Protein AF-A0AA37GSZ5-F1 (afdb_monomer_lite)

InterPro domains:
  IPR002293 Amino acid/polyamine transporter I [PF13520] (7-93)

Radius of gyration: 24.69 Å; chains: 1; bounding box: 62×42×81 Å

Foldseek 3Di:
DPDDPPFDVVLLVVLLVVQLVLVVLLVVLVVLLVCVVCCVVVVDDDPDDDDNVVSVVSNVVSVCSNCVLVDDDDPPPASGPPDDSCPSNVVSVVVVVVVVVVCCCPQPVVCVVVQWHFDFDFDQDPVPRDTDTDTDTHHPPPDPVVVVVVPDDDPDD

Structure (mmCIF, N/CA/C/O backbone):
data_AF-A0AA37GSZ5-F1
#
_entry.id   AF-A0AA37GSZ5-F1
#
loop_
_atom_site.group_PDB
_atom_site.id
_atom_site.type_symbol
_atom_site.label_atom_id
_atom_site.label_alt_id
_atom_site.label_comp_id
_atom_site.label_asym_id
_atom_site.label_entity_id
_atom_site.label_seq_id
_atom_site.pdbx_PDB_ins_code
_atom_site.Cartn_x
_atom_site.Cartn_y
_atom_site.Cartn_z
_atom_site.occupancy
_atom_site.B_iso_or_equiv
_atom_site.auth_seq_id
_atom_site.auth_comp_id
_atom_site.auth_asym_id
_atom_site.auth_atom_id
_atom_site.pdbx_PDB_model_num
ATOM 1 N N . MET A 1 1 ? 30.024 -18.438 -6.686 1.00 42.78 1 MET A N 1
ATOM 2 C CA . MET A 1 1 ? 29.175 -17.339 -7.191 1.00 42.78 1 MET A CA 1
ATOM 3 C C . MET A 1 1 ? 27.952 -17.264 -6.285 1.00 42.78 1 MET A C 1
ATOM 5 O O . MET A 1 1 ? 27.072 -18.095 -6.430 1.00 42.78 1 MET A O 1
ATOM 9 N N . LEU A 1 2 ? 27.969 -16.396 -5.266 1.00 52.56 2 LEU A N 1
ATOM 10 C CA . LEU A 1 2 ? 26.924 -16.316 -4.221 1.00 52.56 2 LEU A CA 1
ATOM 11 C C . LEU A 1 2 ? 26.205 -14.951 -4.197 1.00 52.56 2 LEU A C 1
ATOM 13 O O . LEU A 1 2 ? 25.440 -14.666 -3.286 1.00 52.56 2 LEU A O 1
ATOM 17 N N . ALA A 1 3 ? 26.472 -14.104 -5.190 1.00 54.88 3 ALA A N 1
ATOM 18 C CA . ALA A 1 3 ? 25.739 -12.877 -5.456 1.00 54.88 3 ALA A CA 1
ATOM 19 C C . ALA A 1 3 ? 25.104 -13.038 -6.846 1.00 54.88 3 ALA A C 1
ATOM 21 O O . ALA A 1 3 ? 25.826 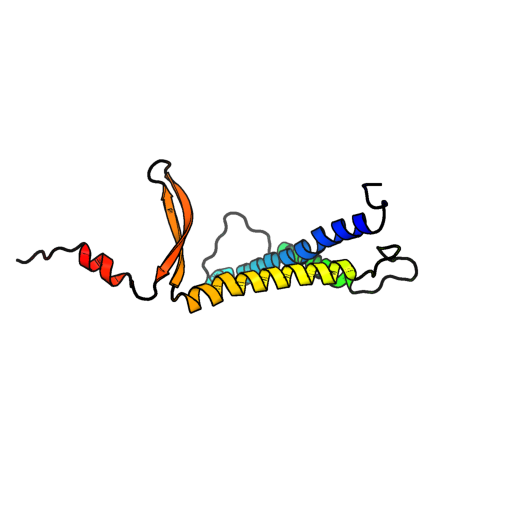-13.433 -7.770 1.00 54.88 3 ALA A O 1
ATOM 22 N N . PRO A 1 4 ? 23.792 -12.797 -7.017 1.00 53.50 4 PRO A N 1
ATOM 23 C CA . PRO A 1 4 ? 23.214 -12.664 -8.347 1.00 53.50 4 PRO A CA 1
ATOM 24 C C . PRO A 1 4 ? 23.988 -11.586 -9.120 1.00 53.50 4 PRO A C 1
ATOM 26 O O . PRO A 1 4 ? 24.436 -10.620 -8.491 1.00 53.50 4 PRO A O 1
ATOM 29 N N . PRO A 1 5 ? 24.164 -11.722 -10.445 1.00 54.88 5 PRO A N 1
ATOM 30 C CA . PRO A 1 5 ? 24.779 -10.679 -11.254 1.00 54.88 5 PRO A CA 1
ATOM 31 C C . PRO A 1 5 ? 24.118 -9.319 -10.962 1.00 54.88 5 PRO A C 1
ATOM 33 O O . PRO A 1 5 ? 22.895 -9.273 -10.785 1.00 54.88 5 PRO A O 1
ATOM 36 N N . PRO A 1 6 ? 24.890 -8.222 -10.874 1.00 61.00 6 PRO A N 1
ATOM 37 C CA . PRO A 1 6 ? 24.324 -6.883 -10.788 1.00 61.00 6 PRO A CA 1
ATOM 38 C C . PRO A 1 6 ? 23.510 -6.652 -12.065 1.00 61.00 6 PRO A C 1
ATOM 40 O O . PRO A 1 6 ? 24.066 -6.624 -13.154 1.00 61.00 6 PRO A O 1
ATOM 43 N N . GLY A 1 7 ? 22.191 -6.595 -11.927 1.00 75.25 7 GLY A N 1
ATOM 44 C CA . GLY A 1 7 ? 21.254 -6.590 -13.044 1.00 75.25 7 GLY A CA 1
ATOM 45 C C . GLY A 1 7 ? 19.863 -6.947 -12.534 1.00 75.25 7 GLY A C 1
ATOM 46 O O . GLY A 1 7 ? 19.314 -6.260 -11.670 1.00 75.25 7 GLY A O 1
ATOM 47 N N . ASP A 1 8 ? 19.323 -8.075 -12.989 1.00 85.31 8 ASP A N 1
ATOM 48 C CA . ASP A 1 8 ? 17.907 -8.410 -12.809 1.00 85.31 8 ASP A CA 1
ATOM 49 C C . ASP A 1 8 ? 17.461 -8.634 -11.367 1.00 85.31 8 ASP A C 1
ATOM 51 O O . ASP A 1 8 ? 16.462 -8.062 -10.939 1.00 85.31 8 ASP A O 1
ATOM 55 N N . ALA A 1 9 ? 18.184 -9.441 -10.587 1.00 87.81 9 ALA A N 1
ATOM 56 C CA . ALA A 1 9 ? 17.748 -9.778 -9.230 1.00 87.81 9 ALA A CA 1
ATOM 57 C C . ALA A 1 9 ? 17.792 -8.565 -8.286 1.00 87.81 9 ALA A C 1
ATOM 59 O O . ALA A 1 9 ? 16.913 -8.407 -7.439 1.00 87.81 9 ALA A O 1
ATOM 60 N N . TYR A 1 10 ? 18.793 -7.694 -8.449 1.00 87.81 10 TYR A N 1
ATOM 61 C CA . TYR A 1 10 ? 18.903 -6.461 -7.673 1.00 87.81 10 TYR A CA 1
ATOM 62 C C . TYR A 1 10 ? 17.750 -5.504 -7.996 1.00 87.81 10 TYR A C 1
ATOM 64 O O . TYR A 1 10 ? 17.014 -5.111 -7.088 1.00 87.81 10 TYR A O 1
ATOM 72 N N . ASN A 1 11 ? 17.533 -5.210 -9.285 1.00 88.69 11 ASN A N 1
ATOM 73 C CA . ASN A 1 11 ? 16.412 -4.379 -9.733 1.00 88.69 11 ASN A CA 1
ATOM 74 C C . ASN A 1 11 ? 15.070 -4.989 -9.315 1.00 88.69 11 ASN A C 1
ATOM 76 O O . ASN A 1 11 ? 14.135 -4.276 -8.952 1.00 88.69 11 ASN A O 1
ATOM 80 N N . PHE A 1 12 ? 14.964 -6.319 -9.322 1.00 91.19 12 PHE A N 1
ATOM 81 C CA . PHE A 1 12 ? 13.747 -7.017 -8.936 1.00 91.19 12 PHE A CA 1
ATOM 82 C C . PHE A 1 12 ? 13.438 -6.813 -7.459 1.00 91.19 12 PHE A C 1
ATOM 84 O O . PHE A 1 12 ? 12.332 -6.389 -7.141 1.00 91.19 12 PHE A O 1
ATOM 91 N N . ILE A 1 13 ? 14.407 -7.041 -6.570 1.00 91.31 13 ILE A N 1
ATOM 92 C CA . ILE A 1 13 ? 14.228 -6.839 -5.127 1.00 91.31 13 ILE A CA 1
ATOM 93 C C . ILE A 1 13 ? 13.922 -5.369 -4.818 1.00 91.31 13 ILE A C 1
ATOM 95 O O . ILE A 1 13 ? 13.013 -5.087 -4.038 1.00 91.31 13 ILE A O 1
ATOM 99 N N . LEU A 1 14 ? 14.631 -4.432 -5.453 1.00 91.38 14 LEU A N 1
ATOM 100 C CA . LEU A 1 14 ? 14.424 -2.996 -5.250 1.00 91.38 14 LEU A CA 1
ATOM 101 C C . LEU A 1 14 ? 12.993 -2.579 -5.625 1.00 91.38 14 LEU A C 1
ATOM 103 O O . LEU A 1 14 ? 12.294 -1.948 -4.822 1.00 91.38 14 LEU A O 1
ATOM 107 N N . ASN A 1 15 ? 12.528 -2.991 -6.807 1.00 92.50 15 ASN A N 1
ATOM 108 C CA . ASN A 1 15 ? 11.160 -2.726 -7.252 1.00 92.50 15 ASN A CA 1
ATOM 109 C C . ASN A 1 15 ? 10.126 -3.465 -6.394 1.00 92.50 15 ASN A C 1
ATOM 111 O O . ASN A 1 15 ? 9.077 -2.906 -6.081 1.00 92.50 15 ASN A O 1
ATOM 115 N N . LEU A 1 16 ? 10.425 -4.689 -5.953 1.00 93.56 16 LEU A N 1
ATOM 116 C CA . LEU A 1 16 ? 9.525 -5.498 -5.133 1.00 93.56 16 LEU A CA 1
ATOM 117 C C . LEU A 1 16 ? 9.350 -4.954 -3.710 1.00 93.56 16 LEU A C 1
ATOM 119 O O . LEU A 1 16 ? 8.286 -5.138 -3.131 1.00 93.56 16 LEU A O 1
ATOM 123 N N . ILE A 1 17 ? 10.349 -4.286 -3.136 1.00 92.06 17 ILE A N 1
ATOM 124 C CA . ILE A 1 17 ? 10.204 -3.609 -1.837 1.00 92.06 17 ILE A CA 1
ATOM 125 C C . ILE A 1 17 ? 9.370 -2.333 -1.999 1.00 92.06 17 ILE A C 1
ATOM 127 O O . ILE A 1 17 ? 8.486 -2.043 -1.192 1.00 92.06 17 ILE A O 1
ATOM 131 N N . SER A 1 18 ? 9.639 -1.577 -3.062 1.00 92.38 18 SER A N 1
ATOM 132 C CA . SER A 1 18 ? 9.054 -0.250 -3.269 1.00 92.38 18 SER A CA 1
ATOM 133 C C . SER A 1 18 ? 7.591 -0.312 -3.720 1.00 92.38 18 SER A C 1
ATOM 135 O O . SER A 1 18 ? 6.778 0.518 -3.314 1.00 92.38 18 SER A O 1
ATOM 137 N N . TYR A 1 19 ? 7.230 -1.307 -4.531 1.00 94.31 19 TYR A N 1
ATOM 138 C CA . TYR A 1 19 ? 5.907 -1.395 -5.149 1.00 94.31 19 TYR A CA 1
ATOM 139 C C . TYR A 1 19 ? 4.764 -1.663 -4.143 1.00 94.31 19 TYR A C 1
ATOM 141 O O . TYR A 1 19 ? 3.799 -0.895 -4.127 1.00 94.31 19 TYR A O 1
ATOM 149 N N . PRO A 1 20 ? 4.845 -2.652 -3.227 1.00 94.88 20 PRO A N 1
ATOM 150 C CA . PRO A 1 20 ? 3.845 -2.824 -2.174 1.00 94.88 20 PRO A CA 1
ATOM 151 C C . PRO A 1 20 ? 3.746 -1.611 -1.246 1.00 94.88 20 PRO A C 1
ATOM 153 O O . PRO A 1 20 ? 2.649 -1.268 -0.809 1.00 94.88 20 PRO A O 1
ATOM 156 N N . LEU A 1 21 ? 4.868 -0.933 -0.973 1.00 95.06 21 LEU A N 1
ATOM 157 C CA . LEU A 1 21 ? 4.875 0.283 -0.160 1.00 95.06 21 LEU A CA 1
ATOM 158 C C . LEU A 1 21 ? 4.077 1.409 -0.829 1.00 95.06 21 LEU A C 1
ATOM 160 O O . LEU A 1 21 ? 3.295 2.077 -0.154 1.00 95.06 21 LEU A O 1
ATOM 164 N N . ALA A 1 22 ? 4.210 1.580 -2.149 1.00 96.50 22 ALA A N 1
ATOM 165 C CA . ALA A 1 22 ? 3.396 2.531 -2.903 1.00 96.50 22 ALA A CA 1
ATOM 166 C C . ALA A 1 22 ? 1.898 2.211 -2.773 1.00 96.50 22 ALA A C 1
ATOM 168 O O . ALA A 1 22 ? 1.107 3.102 -2.466 1.00 96.50 22 ALA A O 1
ATOM 169 N N . ILE A 1 23 ? 1.508 0.936 -2.901 1.00 96.25 23 ILE A N 1
ATOM 170 C CA . ILE A 1 23 ? 0.112 0.503 -2.713 1.00 96.25 23 ILE A CA 1
ATOM 171 C C . ILE A 1 23 ? -0.384 0.842 -1.299 1.00 96.25 23 ILE A C 1
ATOM 173 O O . ILE A 1 23 ? -1.452 1.436 -1.143 1.00 96.25 23 ILE A O 1
ATOM 177 N N . ILE A 1 24 ? 0.395 0.515 -0.264 1.00 96.44 24 ILE A N 1
ATOM 178 C CA . ILE A 1 24 ? 0.052 0.833 1.130 1.00 96.44 24 ILE A CA 1
ATOM 179 C C . ILE A 1 24 ? -0.117 2.345 1.310 1.00 96.44 24 ILE A C 1
ATOM 181 O O . ILE A 1 24 ? -1.098 2.785 1.907 1.00 96.44 24 ILE A O 1
ATOM 185 N N . ASN A 1 25 ? 0.785 3.152 0.754 1.00 97.38 25 ASN A N 1
ATOM 186 C CA . ASN A 1 25 ? 0.709 4.607 0.841 1.00 97.38 25 ASN A CA 1
ATOM 187 C C . ASN A 1 25 ? -0.534 5.179 0.151 1.00 97.38 25 ASN A C 1
ATOM 189 O O . ASN A 1 25 ? -1.093 6.155 0.657 1.00 97.38 25 ASN A O 1
ATOM 193 N N . VAL A 1 26 ? -1.010 4.581 -0.949 1.00 97.69 26 VAL A N 1
ATOM 194 C CA . VAL A 1 26 ? -2.307 4.949 -1.549 1.00 97.69 26 VAL A CA 1
ATOM 195 C C . VAL A 1 26 ? -3.434 4.738 -0.539 1.00 97.69 26 VAL A C 1
ATOM 197 O O . VAL A 1 26 ? -4.221 5.654 -0.311 1.00 97.69 26 VAL A O 1
ATOM 200 N N . PHE A 1 27 ? -3.489 3.581 0.125 1.00 97.19 27 PHE A N 1
ATOM 201 C CA . PHE A 1 27 ? -4.525 3.312 1.129 1.00 97.19 27 PHE A CA 1
ATOM 202 C C . PHE A 1 27 ? -4.411 4.214 2.362 1.00 97.19 27 PHE A C 1
ATOM 204 O O . PHE A 1 27 ? -5.424 4.718 2.842 1.00 97.19 27 PHE A O 1
ATOM 211 N N . VAL A 1 28 ? -3.197 4.462 2.859 1.00 96.56 28 VAL A N 1
ATOM 212 C CA . VAL A 1 28 ? -2.954 5.336 4.019 1.00 96.56 28 VAL A CA 1
ATOM 213 C C . VAL A 1 28 ? -3.370 6.773 3.713 1.00 96.56 28 VAL A C 1
ATOM 215 O O . VAL A 1 28 ? -4.113 7.386 4.479 1.00 96.56 28 VAL A O 1
ATOM 218 N N . SER A 1 29 ? -2.924 7.314 2.581 1.00 96.69 29 SER A N 1
ATOM 219 C CA . SER A 1 29 ? -3.250 8.684 2.177 1.00 96.69 29 SER A CA 1
ATOM 220 C C . SER A 1 29 ? -4.717 8.849 1.786 1.00 96.69 29 SER A C 1
ATOM 222 O O . SER A 1 29 ? -5.322 9.857 2.144 1.00 96.69 29 SER A O 1
ATOM 224 N N . GLY A 1 30 ? -5.322 7.842 1.152 1.00 96.75 30 GLY A N 1
ATOM 225 C CA . GLY A 1 30 ? -6.756 7.795 0.877 1.00 96.75 30 GLY A CA 1
ATOM 226 C C . GLY A 1 30 ? -7.594 7.735 2.156 1.00 96.75 30 GLY A C 1
ATOM 227 O O . GLY A 1 30 ? -8.553 8.491 2.295 1.00 96.75 30 GLY A O 1
ATOM 228 N N . GLY A 1 31 ? -7.197 6.912 3.130 1.00 94.38 31 GLY A N 1
ATOM 229 C CA . GLY A 1 31 ? -7.829 6.856 4.450 1.00 94.38 31 GLY A CA 1
ATOM 230 C C . GLY A 1 31 ? -7.729 8.187 5.197 1.00 94.38 31 GLY A C 1
ATOM 231 O O . GLY A 1 31 ? -8.717 8.653 5.763 1.00 94.38 31 GLY A O 1
ATOM 232 N N . LEU A 1 32 ? -6.571 8.849 5.130 1.00 93.56 32 LEU A N 1
ATOM 233 C CA . LEU A 1 32 ? -6.376 10.176 5.713 1.00 93.56 32 LEU A CA 1
ATOM 234 C C . LEU A 1 32 ? -7.209 11.254 5.001 1.00 93.56 32 LEU A C 1
ATOM 236 O O . LEU A 1 32 ? -7.815 12.096 5.661 1.00 93.56 32 LEU A O 1
ATOM 240 N N . ALA A 1 33 ? -7.280 11.222 3.669 1.00 93.81 33 ALA A N 1
ATOM 241 C CA . ALA A 1 33 ? -8.124 12.128 2.896 1.00 93.81 33 ALA A CA 1
ATOM 242 C C . ALA A 1 33 ? -9.608 11.933 3.241 1.00 93.81 33 ALA A C 1
ATOM 244 O O . ALA A 1 33 ? -10.307 12.910 3.506 1.00 93.81 33 ALA A O 1
ATOM 245 N N . TYR A 1 34 ? -10.072 10.683 3.321 1.00 93.25 34 TYR A N 1
ATOM 246 C CA . TYR A 1 34 ? -11.433 10.347 3.740 1.00 93.25 34 TYR A CA 1
ATOM 247 C C . TYR A 1 34 ? -11.734 10.860 5.154 1.00 93.25 34 TYR A C 1
ATOM 249 O O . TYR A 1 34 ? -12.768 11.484 5.391 1.00 93.25 34 TYR A O 1
ATOM 257 N N . LEU A 1 35 ? -10.796 10.685 6.079 1.00 91.75 35 LEU A N 1
ATOM 258 C CA . LEU A 1 35 ? -10.894 11.187 7.444 1.00 91.75 35 LEU A CA 1
ATOM 259 C C . LEU A 1 35 ? -10.944 12.726 7.508 1.00 91.75 35 LEU A C 1
ATOM 261 O O . LEU A 1 35 ? -11.729 13.285 8.274 1.00 91.75 35 LEU A O 1
ATOM 265 N N . TYR A 1 36 ? -10.173 13.436 6.679 1.00 90.06 36 TYR A N 1
ATOM 266 C CA . TYR A 1 36 ? -10.253 14.898 6.602 1.00 90.06 36 TYR A CA 1
ATOM 267 C C . TYR A 1 36 ? -11.577 15.404 6.027 1.00 90.06 36 TYR A C 1
ATOM 269 O O . TYR A 1 36 ? -12.068 16.439 6.483 1.00 90.06 36 TYR A O 1
ATOM 277 N N . LEU A 1 37 ? -12.172 14.687 5.072 1.00 88.44 37 LEU A N 1
ATOM 278 C CA . LEU A 1 37 ? -13.479 15.043 4.512 1.00 88.44 37 LEU A CA 1
ATOM 279 C C . LEU A 1 37 ? -14.616 14.851 5.530 1.00 88.44 37 LEU A C 1
ATOM 281 O O . LEU A 1 37 ? -15.540 15.659 5.561 1.00 88.44 37 LEU A O 1
ATOM 285 N N . ASN A 1 38 ? -14.506 13.856 6.418 1.00 90.31 38 ASN A N 1
ATOM 286 C CA . ASN A 1 38 ? -15.511 13.540 7.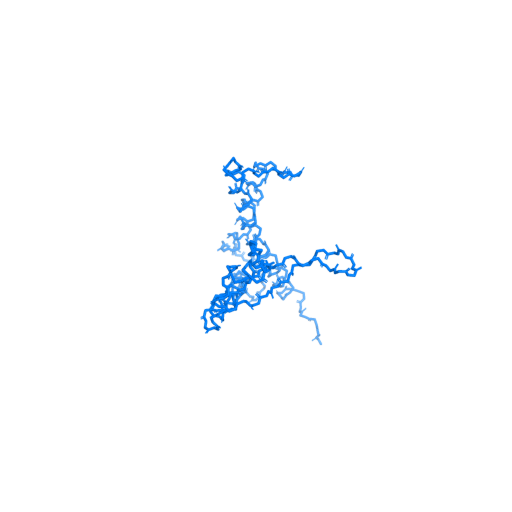446 1.00 90.31 38 ASN A CA 1
ATOM 287 C C . ASN A 1 38 ? -15.143 14.063 8.847 1.00 90.31 38 ASN A C 1
ATOM 289 O O . ASN A 1 38 ? -15.731 13.670 9.854 1.00 90.31 38 ASN A O 1
ATOM 293 N N . ARG A 1 39 ? -14.183 14.993 8.937 1.00 84.00 39 ARG A N 1
ATOM 294 C CA . ARG A 1 39 ? -13.616 15.470 10.211 1.00 84.00 39 ARG A CA 1
ATOM 295 C C . ARG A 1 39 ? -14.665 15.990 11.197 1.00 84.00 39 ARG A C 1
ATOM 297 O O . ARG A 1 39 ? -14.509 15.817 12.404 1.00 84.00 39 ARG A O 1
ATOM 304 N N . LYS A 1 40 ? -15.717 16.635 10.679 1.00 80.44 40 LYS A N 1
ATOM 305 C CA . LYS A 1 40 ? -16.821 17.186 11.480 1.00 80.44 40 LYS A CA 1
ATOM 306 C C . LYS A 1 40 ? -17.688 16.096 12.102 1.00 80.44 40 LYS A C 1
ATOM 308 O O . LYS A 1 40 ? -18.115 16.255 13.237 1.00 80.44 40 LYS A O 1
ATOM 313 N N . GLU A 1 41 ? -17.930 15.009 11.378 1.00 85.38 41 GLU A N 1
ATOM 314 C CA . GLU A 1 41 ? -18.792 13.920 11.842 1.00 85.38 41 GLU A CA 1
ATOM 315 C C . GLU A 1 41 ? -18.127 13.112 12.958 1.00 85.38 41 GLU A C 1
ATOM 317 O O . GLU A 1 41 ? -18.799 12.662 13.880 1.00 85.38 41 GLU A O 1
ATOM 322 N N . TRP A 1 42 ? -16.800 12.960 12.911 1.00 84.44 42 TRP A N 1
ATOM 323 C CA . TRP A 1 42 ? -16.058 12.134 13.873 1.00 84.44 42 TRP A CA 1
ATOM 324 C C . TRP A 1 42 ? -15.358 12.938 14.972 1.00 84.44 42 TRP A C 1
ATOM 326 O O . TRP A 1 42 ? -14.566 12.377 15.726 1.00 84.44 42 TRP A O 1
ATOM 336 N N . ASN A 1 43 ? -15.623 14.249 15.053 1.00 84.19 43 ASN A N 1
ATOM 337 C CA . ASN A 1 43 ? -15.021 15.171 16.023 1.00 84.19 43 ASN A CA 1
ATOM 338 C C . ASN A 1 43 ? -13.488 15.009 16.141 1.00 84.19 43 ASN A C 1
ATOM 340 O O . ASN A 1 43 ? -12.913 15.030 17.231 1.00 84.19 43 ASN A O 1
ATOM 344 N N . TRP A 1 44 ? -12.818 14.781 15.007 1.00 81.06 44 TRP A N 1
ATOM 345 C CA . TRP A 1 44 ? -11.413 14.382 14.999 1.00 81.06 44 TRP A CA 1
ATOM 346 C C . TRP A 1 44 ? -10.478 15.590 14.886 1.00 81.06 44 TRP A C 1
ATOM 348 O O . TRP A 1 44 ? -10.353 16.211 13.823 1.00 81.06 44 TRP A O 1
ATOM 358 N N . ASN A 1 45 ? -9.778 15.899 15.980 1.00 82.25 45 ASN A N 1
ATOM 359 C CA . ASN A 1 45 ? -8.833 17.012 16.059 1.00 82.25 45 ASN A CA 1
ATOM 360 C C . ASN A 1 45 ? -7.405 16.530 16.401 1.00 82.25 45 ASN A C 1
ATOM 362 O O . ASN A 1 45 ? -7.038 16.485 17.575 1.00 82.25 45 ASN A O 1
ATOM 366 N N . PRO A 1 46 ? -6.602 16.115 15.403 1.00 83.31 46 PRO A N 1
ATOM 367 C CA . PRO A 1 46 ? -5.237 15.657 15.627 1.00 83.31 46 PRO A CA 1
ATOM 368 C C . PRO A 1 46 ? -4.305 16.815 16.035 1.00 83.31 46 PRO A C 1
ATOM 370 O O . PRO A 1 46 ? -4.453 17.925 15.521 1.00 83.31 46 PRO A O 1
ATOM 373 N N . PRO A 1 47 ? -3.294 16.557 16.887 1.00 84.06 47 PRO A N 1
ATOM 374 C CA . PRO A 1 47 ? -2.333 17.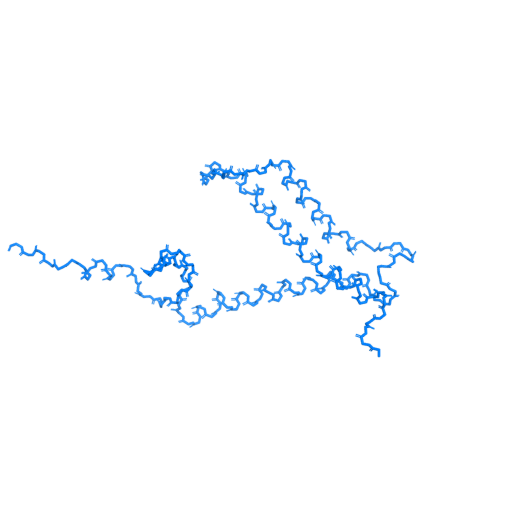572 17.335 1.00 84.06 47 PRO A CA 1
ATOM 375 C C . PRO A 1 47 ? -1.407 18.063 16.211 1.00 84.06 47 PRO A C 1
ATOM 377 O O . PRO A 1 47 ? -0.916 19.187 16.254 1.00 84.06 47 PRO A O 1
ATOM 380 N N . ILE A 1 48 ? -1.176 17.226 15.195 1.00 85.62 48 ILE A N 1
ATOM 381 C CA . ILE A 1 48 ? -0.426 17.551 13.980 1.00 85.62 48 ILE A CA 1
ATOM 382 C C . ILE A 1 48 ? -1.283 17.110 12.798 1.00 85.62 48 ILE A C 1
ATOM 384 O O . ILE A 1 48 ? -1.747 15.971 12.756 1.00 85.62 48 ILE A O 1
ATOM 388 N N . SER A 1 49 ? -1.489 17.994 11.824 1.00 84.75 49 SER A N 1
ATOM 389 C CA . SER A 1 49 ? -2.232 17.664 10.607 1.00 84.75 49 SER A CA 1
ATOM 390 C C . SER A 1 49 ? -1.498 18.129 9.365 1.00 84.75 49 SER A C 1
ATOM 392 O O . SER A 1 49 ? -1.109 19.292 9.266 1.00 84.75 49 SER A O 1
ATOM 394 N N . ALA A 1 50 ? -1.376 17.229 8.395 1.00 86.75 50 ALA A N 1
ATOM 395 C CA . ALA A 1 50 ? -1.043 17.598 7.029 1.00 86.75 50 ALA A CA 1
ATOM 396 C C . ALA A 1 50 ? -2.213 18.366 6.400 1.00 86.75 50 ALA A C 1
ATOM 398 O O . ALA A 1 50 ? -3.379 18.103 6.697 1.00 86.75 50 ALA A O 1
ATOM 399 N N . THR A 1 51 ? -1.921 19.303 5.503 1.00 90.31 51 THR A N 1
ATOM 400 C CA . THR A 1 51 ? -2.978 19.976 4.746 1.00 90.31 51 THR A CA 1
ATOM 401 C C . THR A 1 51 ? -3.598 19.005 3.734 1.00 90.31 51 THR A C 1
ATOM 403 O O . THR A 1 51 ? -2.931 18.106 3.206 1.00 90.31 51 THR A O 1
ATOM 406 N N . LEU A 1 52 ? -4.895 19.174 3.452 1.00 90.94 52 LEU A N 1
ATOM 407 C CA . LEU A 1 52 ? -5.612 18.330 2.491 1.00 90.94 52 LEU A CA 1
ATOM 408 C C . LEU A 1 52 ? -4.930 18.309 1.105 1.00 90.94 52 LEU A C 1
ATOM 410 O O . LEU A 1 52 ? -4.733 17.212 0.586 1.00 90.94 52 LEU A O 1
ATOM 414 N N . PRO A 1 53 ? -4.474 19.444 0.528 1.00 94.06 53 PRO A N 1
ATOM 415 C CA . PRO A 1 53 ? -3.795 19.432 -0.768 1.00 94.06 53 PRO A CA 1
ATOM 416 C C . PRO A 1 53 ? -2.518 18.583 -0.782 1.00 94.06 53 PRO A C 1
ATOM 418 O O . PRO A 1 53 ? -2.293 17.842 -1.733 1.00 94.06 53 PRO A O 1
ATOM 421 N N . VAL A 1 54 ? -1.713 18.632 0.287 1.00 95.56 54 VAL A N 1
ATOM 422 C CA . VAL A 1 54 ? -0.485 17.825 0.407 1.00 95.56 54 VAL A CA 1
ATOM 423 C C . VAL A 1 54 ? -0.819 16.336 0.474 1.00 95.56 54 VAL A C 1
ATOM 425 O O . VAL A 1 54 ? -0.167 15.524 -0.176 1.00 95.56 54 VAL A O 1
ATOM 428 N N . THR A 1 55 ? -1.874 15.982 1.209 1.00 95.06 55 THR A N 1
ATOM 429 C CA . THR A 1 55 ? -2.342 14.592 1.325 1.00 95.06 55 THR A CA 1
ATOM 430 C C . THR A 1 55 ? -2.812 14.050 -0.024 1.00 95.06 55 THR A C 1
ATOM 432 O O . THR A 1 55 ? -2.426 12.949 -0.412 1.00 95.06 55 THR A O 1
ATOM 435 N N . ILE A 1 56 ? -3.592 14.840 -0.770 1.00 96.31 56 ILE A N 1
ATOM 436 C CA . ILE A 1 56 ? -4.063 14.469 -2.110 1.00 96.31 56 ILE A CA 1
ATOM 437 C C . ILE A 1 56 ? -2.896 14.356 -3.093 1.00 96.31 56 ILE A C 1
ATOM 439 O O . ILE A 1 56 ? -2.831 13.388 -3.844 1.00 96.31 56 ILE A O 1
ATOM 443 N N . PHE A 1 57 ? -1.946 15.292 -3.071 1.00 97.38 57 PHE A N 1
ATOM 444 C CA . PHE A 1 57 ? -0.759 15.223 -3.924 1.00 97.38 57 PHE A CA 1
ATOM 445 C C . PHE A 1 57 ? 0.075 13.964 -3.650 1.00 97.38 57 PHE A C 1
ATOM 447 O O . PHE A 1 57 ? 0.467 13.260 -4.582 1.00 97.38 57 PHE A O 1
ATOM 454 N N . PHE A 1 58 ? 0.307 13.639 -2.375 1.00 97.00 58 PHE A N 1
ATOM 455 C CA . PHE A 1 58 ? 0.999 12.413 -1.983 1.00 97.00 58 PHE A CA 1
ATOM 456 C C . PHE A 1 58 ? 0.235 11.153 -2.421 1.00 97.00 58 PHE A C 1
ATOM 458 O O . PHE A 1 58 ? 0.847 10.220 -2.942 1.00 97.00 58 PHE A O 1
ATOM 465 N N . MET A 1 59 ? -1.096 11.138 -2.286 1.00 97.56 59 MET A N 1
ATOM 466 C CA . MET A 1 59 ? -1.939 10.045 -2.783 1.00 97.56 59 MET A CA 1
ATOM 467 C C . MET A 1 59 ? -1.784 9.864 -4.294 1.00 97.56 59 MET A C 1
ATOM 469 O O . MET A 1 59 ? -1.475 8.765 -4.746 1.00 97.56 59 MET A O 1
ATOM 473 N N . LEU A 1 60 ? -1.926 10.942 -5.073 1.00 97.62 60 LEU A N 1
ATOM 474 C CA . LEU A 1 60 ? -1.782 10.915 -6.532 1.00 97.62 60 LEU A CA 1
ATOM 475 C C . LEU A 1 60 ? -0.381 10.467 -6.964 1.00 97.62 60 LEU A C 1
ATOM 477 O O . LEU A 1 60 ? -0.251 9.706 -7.920 1.00 97.62 60 LEU A O 1
ATOM 481 N N . SER A 1 61 ? 0.653 10.876 -6.228 1.00 97.50 61 SER A N 1
ATOM 482 C CA . SER A 1 61 ? 2.035 10.457 -6.482 1.00 97.50 61 SER A CA 1
ATOM 483 C C . SER A 1 61 ? 2.204 8.945 -6.298 1.00 97.50 61 SER A C 1
ATOM 485 O O . SER A 1 61 ? 2.814 8.285 -7.133 1.00 97.50 61 SER A O 1
ATOM 487 N N . ASN A 1 62 ? 1.618 8.365 -5.245 1.00 97.62 62 ASN A N 1
ATOM 488 C CA . ASN A 1 62 ? 1.666 6.916 -5.037 1.00 97.62 62 ASN A CA 1
ATOM 489 C C . ASN A 1 62 ? 0.773 6.158 -6.030 1.00 97.62 62 ASN A C 1
ATOM 491 O O . ASN A 1 62 ? 1.167 5.093 -6.494 1.00 97.62 62 ASN A O 1
ATOM 495 N N . VAL A 1 63 ? -0.379 6.712 -6.427 1.00 97.25 63 VAL A N 1
ATOM 496 C CA . VAL A 1 63 ? -1.213 6.141 -7.502 1.00 97.25 63 VAL A CA 1
ATOM 497 C C . VAL A 1 63 ? -0.428 6.077 -8.811 1.00 97.25 63 VAL A C 1
ATOM 499 O O . VAL A 1 63 ? -0.441 5.044 -9.478 1.00 97.25 63 VAL A O 1
ATOM 502 N N . TYR A 1 64 ? 0.309 7.136 -9.151 1.00 96.00 64 TYR A N 1
ATOM 503 C CA . TYR A 1 64 ? 1.202 7.132 -10.306 1.00 96.00 64 TYR A CA 1
ATOM 504 C C . TYR A 1 64 ? 2.247 6.012 -10.210 1.00 96.00 64 TYR A C 1
ATOM 506 O O . TYR A 1 64 ? 2.403 5.262 -11.166 1.00 96.00 64 TYR A O 1
ATOM 514 N N . LEU A 1 65 ? 2.901 5.831 -9.058 1.00 94.19 65 LEU A N 1
ATOM 515 C CA . LEU A 1 65 ? 3.892 4.761 -8.864 1.00 94.1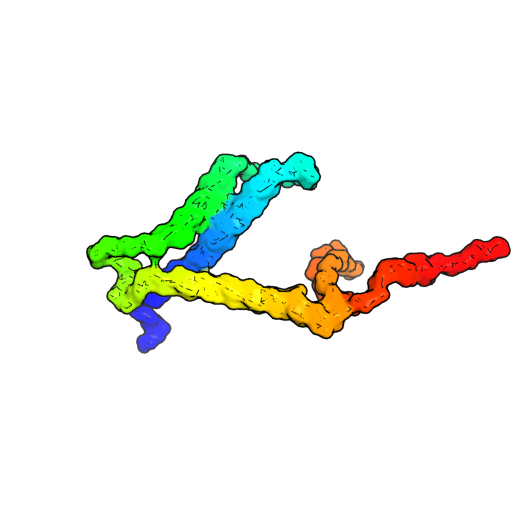9 65 LEU A CA 1
ATOM 516 C C . LEU A 1 65 ? 3.304 3.347 -8.975 1.00 94.19 65 LEU A C 1
ATOM 518 O O . LEU A 1 65 ? 4.014 2.422 -9.360 1.00 94.19 65 LEU A O 1
ATOM 522 N N . VAL A 1 66 ? 2.022 3.171 -8.656 1.00 94.81 66 VAL A N 1
ATOM 523 C CA . VAL A 1 66 ? 1.327 1.889 -8.833 1.00 94.81 66 VAL A CA 1
ATOM 524 C C . VAL A 1 66 ? 0.971 1.649 -10.302 1.00 94.81 66 VAL A C 1
ATOM 526 O O . VAL A 1 66 ? 1.075 0.521 -10.773 1.00 94.81 66 VAL A O 1
ATOM 529 N N . ILE A 1 67 ? 0.562 2.688 -11.035 1.00 93.69 67 ILE A N 1
ATOM 530 C CA . ILE A 1 67 ? 0.093 2.564 -12.425 1.00 93.69 67 ILE A CA 1
ATOM 531 C C . ILE A 1 67 ? 1.251 2.554 -13.430 1.00 93.69 67 ILE A C 1
ATOM 533 O O . ILE A 1 67 ? 1.197 1.809 -14.406 1.00 93.69 67 ILE A O 1
ATOM 537 N N . ALA A 1 68 ? 2.295 3.356 -13.209 1.00 91.38 68 ALA A N 1
ATOM 538 C CA . ALA A 1 68 ? 3.385 3.556 -14.164 1.00 91.38 68 ALA A CA 1
ATOM 539 C C . ALA A 1 68 ? 4.047 2.247 -14.639 1.00 91.38 68 ALA A C 1
ATOM 541 O O . ALA A 1 68 ? 4.234 2.105 -15.846 1.00 91.38 68 ALA A O 1
ATOM 542 N N . PRO A 1 69 ? 4.317 1.250 -13.771 1.00 89.00 69 PR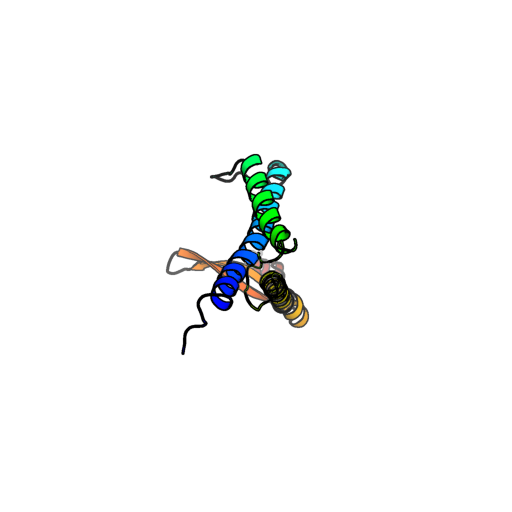O A N 1
ATOM 543 C CA . PRO A 1 69 ? 4.912 -0.016 -14.200 1.00 89.00 69 PRO A CA 1
ATOM 544 C C . PRO A 1 69 ? 4.054 -0.871 -15.148 1.00 89.00 69 PRO A C 1
ATOM 546 O O . PRO A 1 69 ? 4.575 -1.797 -15.764 1.00 89.00 69 PRO A O 1
ATOM 549 N N . PHE A 1 70 ? 2.748 -0.603 -15.266 1.00 86.56 70 PHE A N 1
ATOM 550 C CA . PHE A 1 70 ? 1.877 -1.314 -16.211 1.00 86.56 70 PHE A CA 1
ATOM 551 C C . PHE A 1 70 ? 1.987 -0.782 -17.641 1.00 86.56 70 PHE A C 1
ATOM 553 O O . PHE A 1 70 ? 1.582 -1.473 -18.579 1.00 86.56 70 PHE A O 1
ATOM 560 N N . VAL A 1 71 ? 2.532 0.421 -17.818 1.00 87.12 71 VAL A N 1
ATOM 561 C CA . VAL A 1 71 ? 2.786 0.988 -19.141 1.00 87.12 71 VAL A CA 1
ATOM 562 C C . VAL A 1 71 ? 4.034 0.311 -19.712 1.00 87.12 71 VAL A C 1
ATOM 564 O O . VAL A 1 71 ? 5.075 0.322 -19.052 1.00 87.12 71 VAL A O 1
ATOM 567 N N . PRO A 1 72 ? 3.949 -0.316 -20.899 1.00 83.44 72 PRO A N 1
ATOM 568 C CA . PRO A 1 72 ? 5.098 -0.991 -21.481 1.00 83.44 72 PRO A CA 1
ATOM 569 C C . PRO A 1 72 ? 6.217 0.025 -21.761 1.00 83.44 72 PRO A C 1
ATOM 571 O O . PRO A 1 72 ? 5.929 1.109 -22.276 1.00 83.44 72 PRO A O 1
ATOM 574 N N . PRO A 1 73 ? 7.477 -0.306 -21.430 1.00 84.06 73 PRO A N 1
ATOM 575 C CA . PRO A 1 73 ? 8.609 0.552 -21.755 1.00 84.06 73 PRO A CA 1
ATOM 576 C C . PRO A 1 73 ? 8.830 0.603 -23.272 1.00 84.06 73 PRO A C 1
ATOM 578 O O . PRO A 1 73 ? 8.478 -0.335 -23.992 1.00 84.06 73 PRO A O 1
ATOM 581 N N . GLU A 1 74 ? 9.446 1.683 -23.755 1.00 85.38 74 GLU A N 1
ATOM 582 C CA . GLU A 1 74 ? 9.906 1.769 -25.144 1.00 85.38 74 GLU A CA 1
ATOM 583 C C . GLU A 1 74 ? 10.971 0.693 -25.434 1.00 85.38 74 GLU A C 1
ATOM 585 O O . GLU A 1 74 ? 11.604 0.146 -24.521 1.00 85.38 74 GLU A O 1
ATOM 590 N N . GLU A 1 75 ? 11.160 0.351 -26.712 1.00 76.56 75 GLU A N 1
ATOM 591 C CA . GLU A 1 75 ? 12.081 -0.714 -27.120 1.00 76.56 75 GLU A CA 1
ATOM 592 C C . GLU A 1 75 ? 13.490 -0.495 -26.540 1.00 76.56 75 GLU A C 1
ATOM 594 O O . GLU A 1 75 ? 14.100 0.559 -26.701 1.00 76.56 75 GLU A O 1
ATOM 599 N N . GLY A 1 76 ? 14.009 -1.505 -25.834 1.00 72.81 76 GLY A N 1
ATOM 600 C CA . GLY A 1 76 ? 15.327 -1.449 -25.192 1.00 72.81 76 GLY A CA 1
ATOM 601 C C . GLY A 1 76 ? 15.375 -0.755 -23.824 1.00 72.81 76 GLY A C 1
ATOM 602 O O . GLY A 1 76 ? 16.434 -0.758 -23.203 1.00 72.81 76 GLY A O 1
ATOM 603 N N . GLN A 1 77 ? 14.261 -0.220 -23.310 1.00 77.75 77 GLN A N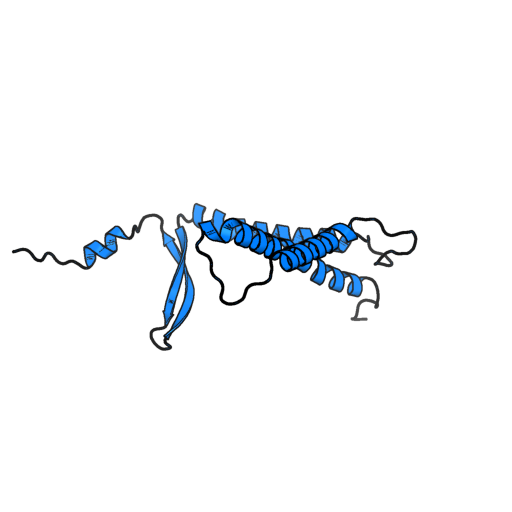 1
ATOM 604 C CA . GLN A 1 77 ? 14.185 0.425 -21.987 1.00 77.75 77 GLN A CA 1
ATOM 605 C C . GLN A 1 77 ? 13.585 -0.476 -20.894 1.00 77.75 77 GLN A C 1
ATOM 607 O O . GLN A 1 77 ? 12.978 0.005 -19.935 1.00 77.75 77 GLN A O 1
ATOM 612 N N . ASN A 1 78 ? 13.718 -1.798 -21.023 1.00 80.81 78 ASN A N 1
ATOM 613 C CA . ASN A 1 78 ? 13.239 -2.705 -19.984 1.00 80.81 78 ASN A CA 1
ATOM 614 C C . ASN A 1 78 ? 14.097 -2.557 -18.714 1.00 80.81 78 ASN A C 1
ATOM 616 O O . ASN A 1 78 ? 15.321 -2.476 -18.767 1.00 80.81 78 ASN A O 1
ATOM 620 N N . VAL A 1 79 ? 13.429 -2.533 -17.560 1.00 82.12 79 VAL A N 1
ATOM 621 C CA . VAL A 1 79 ? 14.051 -2.471 -16.226 1.00 82.12 79 VAL A CA 1
ATOM 622 C C . VAL A 1 79 ? 14.870 -3.735 -15.923 1.00 82.12 79 VAL A C 1
ATOM 624 O O . VAL A 1 79 ? 15.758 -3.725 -15.066 1.00 82.12 79 VAL A O 1
ATOM 627 N N . TYR A 1 80 ? 14.562 -4.819 -16.633 1.00 83.94 80 TYR A N 1
ATOM 628 C CA . TYR A 1 80 ? 15.262 -6.091 -16.575 1.00 83.94 80 TYR A CA 1
ATOM 629 C C . TYR A 1 80 ? 15.855 -6.453 -17.938 1.00 83.94 80 TYR A C 1
ATOM 631 O O . TYR A 1 80 ? 15.247 -6.201 -18.979 1.00 83.94 80 TYR A O 1
ATOM 639 N N . GLU A 1 81 ? 17.010 -7.107 -17.918 1.00 81.94 81 GLU A N 1
ATOM 640 C CA . GLU A 1 81 ? 17.699 -7.650 -19.085 1.00 81.94 81 GLU A CA 1
ATOM 641 C C . GLU A 1 81 ? 17.008 -8.917 -19.607 1.00 81.94 81 GLU A C 1
ATOM 643 O O . GLU A 1 81 ? 16.820 -9.068 -20.813 1.00 81.94 81 GLU A O 1
ATOM 648 N N . SER A 1 82 ? 16.608 -9.825 -18.708 1.00 82.81 82 SER A N 1
ATOM 649 C CA . SER A 1 82 ? 16.037 -11.136 -19.063 1.00 82.81 82 SER A CA 1
ATOM 650 C C . SER A 1 82 ? 14.630 -11.389 -18.515 1.00 82.81 82 SER A C 1
ATOM 652 O O . SER A 1 82 ? 13.955 -12.323 -18.956 1.00 82.81 82 SER A O 1
ATOM 654 N N . LEU A 1 83 ? 14.163 -10.569 -17.566 1.00 83.81 83 LEU A N 1
ATOM 655 C CA . LEU A 1 83 ? 12.861 -10.743 -16.918 1.00 83.81 83 LEU A CA 1
ATOM 656 C C . LEU A 1 83 ? 11.753 -9.863 -17.534 1.00 83.81 83 LEU A C 1
ATOM 658 O O . LEU A 1 83 ? 12.017 -8.795 -18.095 1.00 83.81 83 LEU A O 1
ATOM 662 N N . PRO A 1 84 ? 10.474 -10.266 -17.402 1.00 86.44 84 PRO A N 1
ATOM 663 C CA . PRO A 1 84 ? 9.352 -9.423 -17.803 1.00 86.44 84 PRO A CA 1
ATOM 664 C C . PRO A 1 84 ? 9.275 -8.147 -16.955 1.00 86.44 84 PRO A C 1
ATOM 666 O O . PRO A 1 84 ? 9.320 -8.218 -15.725 1.00 86.44 84 PRO A O 1
ATOM 669 N N . TYR A 1 85 ? 9.074 -6.990 -17.592 1.00 87.38 85 TYR A N 1
ATOM 670 C CA . TYR A 1 85 ? 9.017 -5.684 -16.915 1.00 87.38 85 TYR A CA 1
ATOM 671 C C . TYR A 1 85 ? 7.961 -5.622 -15.792 1.00 87.38 85 TYR A C 1
ATOM 673 O O . TYR A 1 85 ? 8.188 -4.996 -14.761 1.00 87.38 85 TYR A O 1
ATOM 681 N N . TYR A 1 86 ? 6.841 -6.335 -15.946 1.00 88.38 86 TYR A N 1
ATOM 682 C CA . TYR A 1 86 ? 5.716 -6.359 -15.002 1.00 88.38 86 TYR A CA 1
ATOM 683 C C . TYR A 1 86 ? 5.883 -7.355 -13.839 1.00 88.38 86 TYR A C 1
ATOM 685 O O . TYR A 1 86 ? 4.982 -7.494 -13.004 1.00 88.38 86 TYR A O 1
ATOM 693 N N . LEU A 1 87 ? 6.998 -8.095 -13.773 1.00 90.88 87 LEU A N 1
ATOM 694 C CA . LEU A 1 87 ? 7.168 -9.190 -12.813 1.00 90.88 87 LEU A CA 1
ATOM 695 C C . LEU A 1 87 ? 7.031 -8.718 -11.358 1.00 90.88 87 LEU A C 1
ATOM 697 O O . LEU A 1 87 ? 6.312 -9.336 -10.572 1.00 90.88 87 LEU A O 1
ATOM 701 N N . HIS A 1 88 ? 7.677 -7.606 -10.998 1.00 90.38 88 HIS A N 1
ATOM 702 C CA . HIS A 1 88 ? 7.590 -7.051 -9.645 1.00 90.38 88 HIS A CA 1
ATOM 703 C C . HIS A 1 88 ? 6.163 -6.610 -9.285 1.00 90.38 88 HIS A C 1
ATOM 705 O O . HIS A 1 88 ? 5.769 -6.751 -8.128 1.00 90.38 88 HIS A O 1
ATOM 711 N N . CYS A 1 89 ? 5.363 -6.153 -10.256 1.00 92.25 89 CYS A N 1
ATOM 712 C CA . CYS A 1 89 ? 3.965 -5.777 -10.035 1.00 92.25 89 CYS A CA 1
ATOM 713 C C . CYS A 1 89 ? 3.124 -6.995 -9.657 1.00 92.25 89 CYS A C 1
ATOM 715 O O . CYS A 1 89 ? 2.385 -6.968 -8.672 1.00 92.25 89 CYS A O 1
ATOM 717 N N . VAL A 1 90 ? 3.263 -8.082 -10.424 1.00 93.69 90 VAL A N 1
ATOM 718 C CA . VAL A 1 90 ? 2.518 -9.329 -10.201 1.00 93.69 90 VAL A CA 1
ATOM 719 C C . VAL A 1 90 ? 2.883 -9.936 -8.851 1.00 93.69 90 VAL A C 1
ATOM 721 O O . VAL A 1 90 ? 1.993 -10.274 -8.070 1.00 93.69 90 VAL A O 1
ATOM 724 N N . VAL A 1 91 ? 4.179 -10.027 -8.543 1.00 94.12 91 VAL A N 1
ATOM 725 C CA . VAL A 1 91 ? 4.642 -10.579 -7.262 1.00 94.12 91 VAL A CA 1
ATOM 726 C C . VAL A 1 91 ? 4.220 -9.680 -6.097 1.00 94.12 91 VAL A C 1
ATOM 728 O O . VAL A 1 91 ? 3.736 -10.184 -5.085 1.00 94.12 91 VAL A O 1
ATOM 731 N N . GLY A 1 92 ? 4.320 -8.357 -6.240 1.00 93.81 92 GLY A N 1
ATOM 732 C CA . GLY A 1 92 ? 3.878 -7.413 -5.215 1.00 93.81 92 GLY A CA 1
ATOM 733 C C . GLY A 1 92 ? 2.382 -7.527 -4.902 1.00 93.81 92 GLY A C 1
ATOM 734 O O . GLY A 1 92 ? 2.001 -7.580 -3.732 1.00 93.81 92 GLY A O 1
ATOM 735 N N . ILE A 1 93 ? 1.533 -7.650 -5.929 1.00 94.31 93 ILE A N 1
ATOM 736 C CA . ILE A 1 93 ? 0.091 -7.891 -5.750 1.00 94.31 93 ILE A CA 1
ATOM 737 C C . ILE A 1 93 ? -0.149 -9.246 -5.080 1.00 94.31 93 ILE A C 1
ATOM 739 O O . ILE A 1 93 ? -0.943 -9.325 -4.143 1.00 94.31 93 ILE A O 1
ATOM 743 N N . ALA A 1 94 ? 0.548 -10.300 -5.512 1.00 95.88 94 ALA A N 1
ATOM 744 C CA . ALA A 1 94 ? 0.406 -11.631 -4.929 1.00 95.88 94 ALA A CA 1
ATOM 745 C C . ALA A 1 94 ? 0.725 -11.641 -3.425 1.00 95.88 94 ALA A C 1
ATOM 747 O O . ALA A 1 94 ? -0.010 -12.259 -2.657 1.00 95.88 94 ALA A O 1
ATOM 748 N N . ILE A 1 95 ? 1.759 -10.912 -2.989 1.00 95.50 95 ILE A N 1
ATOM 749 C CA . ILE A 1 95 ? 2.108 -10.769 -1.566 1.00 95.50 95 ILE A CA 1
ATOM 750 C C . ILE A 1 95 ? 0.977 -10.086 -0.787 1.00 95.50 95 ILE A C 1
ATOM 752 O O . ILE A 1 95 ? 0.585 -10.570 0.276 1.00 95.50 95 ILE A O 1
ATOM 756 N N . ILE A 1 96 ? 0.418 -8.992 -1.312 1.00 94.75 96 ILE A N 1
ATOM 757 C CA . ILE A 1 96 ? -0.686 -8.273 -0.657 1.00 94.75 96 ILE A CA 1
ATOM 758 C C . ILE A 1 96 ? -1.930 -9.161 -0.562 1.00 94.75 96 ILE A C 1
ATOM 760 O O . ILE A 1 96 ? -2.546 -9.249 0.501 1.00 94.75 96 ILE A O 1
ATOM 764 N N . VAL A 1 97 ? -2.279 -9.856 -1.646 1.00 95.94 97 VAL A N 1
ATOM 765 C CA . VAL A 1 97 ? -3.421 -10.781 -1.680 1.00 95.94 97 VAL A CA 1
ATOM 766 C C . VAL A 1 97 ? -3.214 -11.938 -0.704 1.00 95.94 97 VAL A C 1
ATOM 768 O O . VAL A 1 97 ? -4.134 -12.268 0.043 1.00 95.94 97 VAL A O 1
ATOM 771 N N . ALA A 1 98 ? -2.015 -12.520 -0.649 1.00 96.62 98 ALA A N 1
ATOM 772 C CA . ALA A 1 98 ? -1.685 -13.578 0.301 1.00 96.62 98 ALA A CA 1
ATOM 773 C C . ALA A 1 98 ? -1.793 -13.092 1.756 1.00 96.62 98 ALA A C 1
ATOM 775 O O . ALA A 1 98 ? -2.367 -13.792 2.590 1.00 96.62 98 ALA A O 1
ATOM 776 N N . GLY A 1 99 ? -1.315 -11.880 2.056 1.00 94.69 99 GLY A N 1
ATOM 777 C CA . GLY A 1 99 ? -1.473 -11.256 3.372 1.00 94.69 99 GLY A CA 1
ATOM 778 C C . GLY A 1 99 ? -2.940 -11.009 3.738 1.00 94.69 99 GLY A C 1
ATOM 779 O O . GLY A 1 99 ? -3.359 -11.310 4.856 1.00 94.69 99 GLY A O 1
ATOM 780 N N . GLY A 1 100 ? -3.743 -10.532 2.783 1.00 94.56 100 GLY A N 1
ATOM 781 C CA . GLY A 1 100 ? -5.186 -10.359 2.950 1.00 94.56 100 GLY A CA 1
ATOM 782 C C . GLY A 1 100 ? -5.909 -11.683 3.198 1.00 94.56 100 GLY A C 1
ATOM 783 O O . GLY A 1 100 ? -6.721 -11.779 4.116 1.00 94.56 100 GLY A O 1
ATOM 784 N N . LEU A 1 101 ? -5.569 -12.730 2.444 1.00 96.56 101 LEU A N 1
ATOM 785 C CA . LEU A 1 101 ? -6.127 -14.067 2.634 1.00 96.56 101 LEU A CA 1
ATOM 786 C C . LEU A 1 101 ? -5.749 -14.640 4.003 1.00 96.56 101 LEU A C 1
ATOM 788 O O . LEU A 1 101 ? -6.620 -15.135 4.717 1.00 96.56 101 LEU A O 1
ATOM 792 N N . TYR A 1 102 ? -4.479 -14.520 4.397 1.00 94.75 102 TYR A N 1
ATOM 793 C CA . TYR A 1 102 ? -4.013 -14.905 5.728 1.00 94.75 102 TYR A CA 1
ATOM 794 C C . TYR A 1 102 ? -4.807 -14.185 6.829 1.00 94.75 102 TYR A C 1
ATOM 796 O O . TYR A 1 102 ? -5.300 -14.830 7.758 1.00 94.75 102 TYR A O 1
ATOM 804 N N . TRP A 1 103 ? -5.007 -12.869 6.693 1.00 93.31 103 TRP A N 1
ATOM 805 C CA . TRP A 1 103 ? -5.819 -12.090 7.628 1.00 93.31 103 TRP A CA 1
ATOM 806 C C . TRP A 1 103 ? -7.275 -12.563 7.664 1.00 93.31 103 TRP A C 1
ATOM 808 O O . TRP A 1 103 ? -7.812 -12.741 8.750 1.00 93.31 103 TRP A O 1
ATOM 818 N N . VAL A 1 104 ? -7.918 -12.824 6.521 1.00 93.38 104 VAL A N 1
ATOM 819 C CA . VAL A 1 104 ? -9.306 -13.326 6.485 1.00 93.38 104 VAL A CA 1
ATOM 820 C C . VAL A 1 104 ? -9.417 -14.677 7.190 1.00 93.38 104 VAL A C 1
ATOM 822 O O . VAL A 1 104 ? -10.315 -14.877 8.015 1.00 93.38 104 VAL A O 1
ATOM 825 N N . VAL A 1 105 ? -8.493 -15.596 6.907 1.00 92.00 105 VAL A N 1
ATOM 826 C CA . VAL A 1 105 ? -8.469 -16.919 7.539 1.00 92.00 105 VAL A CA 1
ATOM 827 C C . VAL A 1 105 ? -8.348 -16.780 9.055 1.00 92.00 105 VAL A C 1
ATOM 829 O O . VAL A 1 105 ? -9.149 -17.350 9.797 1.00 92.00 105 VAL A O 1
ATOM 832 N N . TRP A 1 106 ? -7.395 -15.985 9.533 1.00 86.62 106 TRP A N 1
ATOM 833 C CA . TRP A 1 106 ? -7.120 -15.890 10.963 1.00 86.62 106 TRP A CA 1
ATOM 834 C C . TRP A 1 106 ? -8.071 -14.964 11.742 1.00 86.62 106 TRP A C 1
ATOM 836 O O . TRP A 1 106 ? -8.443 -15.294 12.864 1.00 86.62 106 TRP A O 1
ATOM 846 N N . ALA A 1 107 ? -8.488 -13.831 11.176 1.00 86.94 107 ALA A N 1
ATOM 847 C CA . ALA A 1 107 ? -9.289 -12.815 11.866 1.00 86.94 107 ALA A CA 1
ATOM 848 C C . ALA A 1 107 ? -10.804 -12.999 11.699 1.00 86.94 107 ALA A C 1
ATOM 850 O O . ALA A 1 107 ? -11.573 -12.446 12.485 1.00 86.94 107 ALA A O 1
ATOM 851 N N . LYS A 1 108 ? -11.259 -13.730 10.671 1.00 86.94 108 LYS A N 1
ATOM 852 C CA . LYS A 1 108 ? -12.693 -13.947 10.404 1.00 86.94 108 LYS A CA 1
ATOM 853 C C . LYS A 1 108 ? -13.085 -15.418 10.438 1.00 86.94 108 LYS A C 1
ATOM 855 O O . LYS A 1 108 ? -14.045 -15.752 11.126 1.00 86.94 108 LYS A O 1
ATOM 860 N N . ILE A 1 109 ? -12.353 -16.297 9.750 1.00 88.00 109 ILE A N 1
ATOM 861 C CA . ILE A 1 109 ? -12.730 -17.718 9.650 1.00 88.00 109 ILE A CA 1
ATOM 862 C C . ILE A 1 109 ? -12.460 -18.462 10.966 1.00 88.00 109 ILE A C 1
ATOM 864 O O . ILE A 1 109 ? -13.366 -19.104 11.495 1.00 88.00 109 ILE A O 1
ATOM 868 N N . LEU A 1 110 ? -11.254 -18.357 11.536 1.00 85.94 110 LEU A N 1
ATOM 869 C CA . LEU A 1 110 ? -10.921 -19.041 12.794 1.00 85.94 110 LEU A CA 1
ATOM 870 C C . LEU A 1 110 ? -11.808 -18.624 13.988 1.00 85.94 110 LEU A C 1
ATOM 872 O O . LEU A 1 110 ? -12.243 -19.524 14.711 1.00 85.94 110 LEU A O 1
ATOM 876 N N . PRO A 1 111 ? -12.124 -17.330 14.210 1.00 83.75 111 PRO A N 1
ATOM 877 C CA . PRO A 1 111 ? -13.007 -16.913 15.301 1.00 83.75 111 PRO A CA 1
ATOM 878 C C . PRO A 1 111 ? -14.454 -17.363 15.077 1.00 83.75 111 PRO A C 1
ATOM 880 O O . PRO A 1 111 ? -15.108 -17.814 16.016 1.00 83.75 111 PRO A O 1
ATOM 883 N N . ALA A 1 112 ? -14.928 -17.351 13.825 1.00 82.25 112 ALA A N 1
ATOM 884 C CA . ALA A 1 112 ? -16.261 -17.841 13.478 1.00 82.25 112 ALA A CA 1
ATOM 885 C C . ALA A 1 112 ? -16.414 -19.351 13.731 1.00 82.25 112 ALA A C 1
ATOM 887 O O . ALA A 1 112 ? -17.406 -19.776 14.323 1.00 82.25 112 ALA A O 1
ATOM 888 N N . ILE A 1 113 ? -15.425 -20.163 13.337 1.00 85.81 113 ILE A N 1
ATOM 889 C CA . ILE A 1 113 ? -15.439 -21.615 13.582 1.00 85.81 113 ILE A CA 1
ATOM 890 C C . ILE A 1 113 ? -15.300 -21.912 15.079 1.00 85.81 113 ILE A C 1
ATOM 892 O O . ILE A 1 113 ? -16.014 -22.757 15.615 1.00 85.81 113 ILE A O 1
ATOM 896 N N . GLY A 1 114 ? -14.397 -21.208 15.764 1.00 79.56 114 GLY A N 1
ATOM 897 C CA . GLY A 1 114 ? -14.148 -21.402 17.190 1.00 79.56 114 GLY A CA 1
ATOM 898 C C . GLY A 1 114 ? -15.180 -20.754 18.114 1.00 79.56 114 GLY A C 1
ATOM 899 O O . GLY A 1 114 ? -15.042 -20.885 19.327 1.00 79.56 114 GLY A O 1
ATOM 900 N N . LYS A 1 115 ? -16.187 -20.060 17.566 1.00 80.31 115 LYS A N 1
ATOM 901 C CA . LYS A 1 115 ? -17.190 -19.287 18.313 1.00 80.31 115 LYS A CA 1
ATOM 902 C C . LYS A 1 115 ? -16.565 -18.373 19.376 1.00 80.31 115 LYS A C 1
ATOM 904 O O . LYS A 1 115 ? -17.076 -18.281 20.491 1.00 80.31 115 LYS A O 1
ATOM 909 N N . TYR A 1 116 ? -15.480 -17.692 19.026 1.00 74.75 116 TYR A N 1
ATOM 910 C CA . TYR A 1 116 ? -14.866 -16.682 19.881 1.00 74.75 116 TYR A CA 1
ATOM 911 C C . TYR A 1 116 ? -14.743 -15.354 19.144 1.00 74.75 116 TYR A C 1
ATOM 913 O O . TYR A 1 116 ? -14.677 -15.307 17.918 1.00 74.75 116 TYR A O 1
ATOM 921 N N . GLU A 1 117 ? -14.687 -14.272 19.903 1.00 75.50 117 GLU A N 1
ATOM 922 C CA . GLU A 1 117 ? -14.404 -12.931 19.427 1.00 75.50 117 GLU A CA 1
ATOM 923 C C . GLU A 1 117 ? -12.955 -12.569 19.769 1.00 75.50 117 GLU A C 1
ATOM 925 O O . GLU A 1 117 ? -12.453 -12.879 20.853 1.00 75.50 117 GLU A O 1
ATOM 930 N N . LEU A 1 118 ? -12.263 -11.945 18.815 1.00 73.88 118 LEU A N 1
ATOM 931 C CA . LEU A 1 118 ? -10.950 -11.345 19.040 1.00 73.88 118 LEU A CA 1
ATOM 932 C C . LEU A 1 118 ? -11.173 -9.941 19.604 1.00 73.88 118 LEU A C 1
ATOM 934 O O . LEU A 1 118 ? -11.373 -8.994 18.841 1.00 73.88 118 LEU A O 1
ATOM 938 N N . VAL A 1 119 ? -11.149 -9.812 20.929 1.00 74.44 119 VAL A N 1
ATOM 939 C CA . VAL A 1 119 ? -11.296 -8.521 21.610 1.00 74.44 119 VAL A CA 1
ATOM 940 C C . VAL A 1 119 ? -9.907 -7.962 21.892 1.00 74.44 119 VAL A C 1
ATOM 942 O O . VAL A 1 119 ? -9.047 -8.635 22.462 1.00 74.44 119 VAL A O 1
ATOM 945 N N . ARG A 1 120 ? -9.662 -6.729 21.446 1.00 68.94 120 ARG A N 1
ATOM 946 C CA . ARG A 1 120 ? -8.449 -5.981 21.781 1.00 68.94 120 ARG A CA 1
ATOM 947 C C . ARG A 1 120 ? -8.713 -5.222 23.074 1.00 68.94 120 ARG A C 1
ATOM 949 O O . ARG A 1 120 ? -9.520 -4.298 23.069 1.00 68.94 120 ARG A O 1
ATOM 956 N N . GLU A 1 121 ? -8.024 -5.594 24.145 1.00 72.62 121 GLU A N 1
ATOM 957 C CA . GLU A 1 121 ? -8.108 -4.897 25.430 1.00 72.62 121 GLU A CA 1
ATOM 958 C C . GLU A 1 121 ? -6.772 -4.226 25.733 1.00 72.62 121 GLU A C 1
ATOM 960 O O . GLU A 1 121 ? -5.696 -4.795 25.509 1.00 72.62 121 GLU A O 1
ATOM 965 N N . THR A 1 122 ? -6.851 -2.987 26.209 1.00 67.75 122 THR A N 1
ATOM 966 C CA . THR A 1 122 ? -5.699 -2.259 26.731 1.00 67.75 122 THR A CA 1
ATOM 967 C C . THR A 1 122 ? -5.551 -2.653 28.189 1.00 67.75 122 THR A C 1
ATOM 969 O O . THR A 1 122 ? -6.342 -2.229 29.027 1.00 67.75 122 THR A O 1
ATOM 972 N N . VAL A 1 123 ? -4.568 -3.499 28.484 1.00 68.19 123 VAL A N 1
ATOM 973 C CA . VAL A 1 123 ? -4.240 -3.870 29.862 1.00 68.19 123 VAL A CA 1
ATOM 974 C C . VAL A 1 123 ? -3.105 -2.968 30.318 1.00 68.19 123 VAL A C 1
ATOM 976 O O . VAL A 1 123 ? -2.104 -2.823 29.612 1.00 68.19 123 VAL A O 1
ATOM 979 N N . VAL A 1 124 ? -3.284 -2.338 31.473 1.00 71.56 124 VAL A N 1
ATOM 980 C CA . VAL A 1 124 ? -2.226 -1.597 32.159 1.00 71.56 124 VAL A CA 1
ATOM 981 C C . VAL A 1 124 ? -1.471 -2.605 33.013 1.00 71.56 124 VAL A C 1
ATOM 983 O O . VAL A 1 124 ? -2.084 -3.282 33.836 1.00 71.56 124 VAL A O 1
ATOM 986 N N . ASP A 1 125 ? -0.170 -2.749 32.778 1.00 64.00 125 ASP A N 1
ATOM 987 C CA . ASP A 1 125 ? 0.659 -3.665 33.562 1.00 64.00 125 ASP A CA 1
ATOM 988 C C . ASP A 1 125 ? 0.729 -3.178 35.022 1.00 64.00 125 ASP A C 1
ATOM 990 O O . ASP A 1 125 ? 1.071 -2.020 35.269 1.00 64.00 125 ASP A O 1
ATOM 994 N N . GLU A 1 126 ? 0.382 -4.027 35.994 1.00 68.31 126 GLU A N 1
ATOM 995 C CA . GLU A 1 126 ? 0.287 -3.634 37.413 1.00 68.31 126 GLU A CA 1
ATOM 996 C C . GLU A 1 126 ? 1.655 -3.317 38.032 1.00 68.31 126 GLU A C 1
ATOM 998 O O . GLU A 1 126 ? 1.734 -2.571 39.009 1.00 68.31 126 GLU A O 1
ATOM 1003 N N . ILE A 1 127 ? 2.732 -3.871 37.467 1.00 71.06 127 ILE A N 1
ATOM 1004 C CA . ILE A 1 127 ? 4.099 -3.675 37.964 1.00 71.06 127 ILE A CA 1
ATOM 1005 C C . ILE A 1 127 ? 4.695 -2.382 37.395 1.00 71.06 127 ILE A C 1
ATOM 1007 O O . ILE A 1 127 ? 5.306 -1.603 38.130 1.00 71.06 127 ILE A O 1
ATOM 1011 N N . ASP A 1 128 ? 4.482 -2.135 36.099 1.00 74.19 128 ASP A N 1
ATOM 1012 C CA . ASP A 1 128 ? 5.245 -1.128 35.359 1.00 74.19 128 ASP A CA 1
ATOM 1013 C C . ASP A 1 128 ? 4.394 0.074 34.898 1.00 74.19 128 ASP A C 1
ATOM 1015 O O . ASP A 1 128 ? 4.941 1.088 34.463 1.00 74.19 128 ASP A O 1
ATOM 1019 N N . GLY A 1 129 ? 3.060 -0.021 34.959 1.00 74.69 129 GLY A N 1
ATOM 1020 C CA . GLY A 1 129 ? 2.122 1.043 34.579 1.00 74.69 129 GLY A CA 1
ATOM 1021 C C . GLY A 1 129 ? 1.999 1.311 33.073 1.00 74.69 129 GLY A C 1
ATOM 1022 O O . GLY A 1 129 ? 1.329 2.265 32.678 1.00 74.69 129 GLY A O 1
ATOM 1023 N N . TRP A 1 130 ? 2.631 0.500 32.217 1.00 66.12 130 TRP A N 1
ATOM 1024 C CA . TRP A 1 130 ? 2.574 0.669 30.762 1.00 66.12 130 TRP A CA 1
ATOM 1025 C C . TRP A 1 130 ? 1.317 0.039 30.166 1.00 66.12 130 TRP A C 1
ATOM 1027 O O . TRP A 1 130 ? 0.961 -1.100 30.466 1.00 66.12 130 TRP A O 1
ATOM 1037 N N . GLU A 1 131 ? 0.674 0.768 29.256 1.00 72.81 131 GLU A N 1
ATOM 1038 C CA . GLU A 1 131 ? -0.431 0.245 28.461 1.00 72.81 131 GLU A CA 1
ATOM 1039 C C . GLU A 1 131 ? 0.080 -0.730 27.399 1.00 72.81 131 GLU A C 1
ATOM 1041 O O . GLU A 1 131 ? 0.892 -0.375 26.535 1.00 72.81 131 GLU A O 1
ATOM 1046 N N . ARG A 1 132 ? -0.450 -1.957 27.403 1.00 69.56 132 ARG A N 1
ATOM 1047 C CA . ARG A 1 132 ? -0.208 -2.926 26.335 1.00 69.56 132 ARG A CA 1
ATOM 1048 C C . ARG A 1 132 ? -1.521 -3.369 25.712 1.00 69.56 132 ARG A C 1
ATOM 1050 O O . ARG A 1 132 ? -2.462 -3.778 26.381 1.00 69.56 132 ARG A O 1
ATOM 1057 N N . ASN A 1 133 ? -1.562 -3.313 24.387 1.00 71.69 133 ASN A N 1
ATOM 1058 C CA . ASN A 1 133 ? -2.681 -3.830 23.615 1.00 71.69 133 ASN A CA 1
ATOM 1059 C C . ASN A 1 133 ? -2.509 -5.341 23.445 1.00 71.69 133 ASN A C 1
ATOM 1061 O O . ASN A 1 133 ? -1.581 -5.773 22.756 1.00 71.69 133 ASN A O 1
ATOM 1065 N N . VAL A 1 134 ? -3.387 -6.135 24.055 1.00 73.75 134 VAL A N 1
ATOM 1066 C CA . VAL A 1 134 ? -3.359 -7.602 23.965 1.00 73.75 134 VAL A CA 1
ATOM 1067 C C . VAL A 1 134 ? -4.670 -8.094 23.348 1.00 73.75 134 VAL A C 1
ATOM 1069 O O . VAL A 1 134 ? -5.741 -7.555 23.616 1.00 73.75 134 VAL A O 1
ATOM 1072 N N . PHE A 1 135 ? -4.585 -9.099 22.472 1.00 68.38 135 PHE A N 1
ATOM 1073 C CA . PHE A 1 135 ? -5.760 -9.748 21.890 1.00 68.38 135 PHE A CA 1
ATOM 1074 C C . PHE A 1 135 ? -6.202 -10.908 22.784 1.00 68.38 135 PHE A C 1
ATOM 1076 O O . PHE A 1 135 ? -5.500 -11.919 22.869 1.00 68.38 135 PHE A O 1
ATOM 1083 N N . PHE A 1 136 ? -7.371 -10.786 23.407 1.00 71.75 136 PHE A N 1
ATOM 1084 C CA . PHE A 1 136 ? -8.014 -11.869 24.148 1.00 71.75 136 PHE A CA 1
ATOM 1085 C C . PHE A 1 136 ? -9.042 -12.574 23.259 1.00 71.75 136 PHE A C 1
ATOM 1087 O O . PHE A 1 136 ? -9.710 -11.953 22.429 1.00 71.75 136 PHE A O 1
ATOM 1094 N N . ARG A 1 137 ? -9.159 -13.897 23.410 1.00 70.50 137 ARG A N 1
ATOM 1095 C CA . ARG A 1 137 ? -10.221 -14.687 22.774 1.00 70.50 137 ARG A CA 1
ATOM 1096 C C . ARG A 1 137 ? -11.364 -14.820 23.774 1.00 70.50 137 ARG A C 1
ATOM 1098 O O . ARG A 1 137 ? -11.194 -15.528 24.763 1.00 70.50 137 ARG A O 1
ATOM 1105 N N . ARG A 1 138 ? -12.503 -14.172 23.527 1.00 67.81 138 ARG A N 1
ATOM 1106 C CA . ARG A 1 138 ? -13.704 -14.313 24.370 1.00 67.81 138 ARG A CA 1
ATOM 1107 C C . ARG A 1 138 ? -14.725 -15.234 23.691 1.00 67.81 138 ARG A C 1
ATOM 1109 O O . ARG A 1 138 ? -15.074 -14.961 22.546 1.00 67.81 138 ARG A O 1
ATOM 1116 N N . PRO A 1 139 ? -15.200 -16.322 24.318 1.00 69.56 139 PRO A N 1
ATOM 1117 C CA . PRO A 1 139 ? -16.257 -17.160 23.749 1.00 69.56 139 PRO A CA 1
ATOM 1118 C C . PRO A 1 139 ? -17.564 -16.372 23.561 1.00 69.56 139 PRO A C 1
ATOM 1120 O O . PRO A 1 139 ? -17.915 -15.541 24.399 1.00 69.56 139 PRO A O 1
ATOM 1123 N N . TYR A 1 140 ? -18.331 -16.657 22.504 1.00 52.62 140 TYR A N 1
ATOM 1124 C CA . TYR A 1 140 ? -19.678 -16.099 22.337 1.00 52.62 140 TYR A CA 1
ATOM 1125 C C . TYR A 1 140 ? -20.595 -16.589 23.472 1.00 52.62 140 TYR A C 1
ATOM 1127 O O . TYR A 1 140 ? -21.049 -17.733 23.451 1.00 52.62 140 TYR A O 1
ATOM 1135 N N . GLY A 1 141 ? -20.874 -15.729 24.456 1.00 54.06 141 GLY A N 1
ATOM 1136 C CA . GLY A 1 141 ? -21.805 -16.029 25.552 1.00 54.06 141 GLY A CA 1
ATOM 1137 C C . GLY A 1 141 ? -21.545 -15.287 26.864 1.00 54.06 141 GLY A C 1
ATOM 1138 O O . GLY A 1 141 ? -22.485 -15.075 27.627 1.00 54.06 141 GLY A O 1
ATOM 1139 N N . GLU A 1 142 ? -20.322 -14.818 27.116 1.00 52.78 142 GLU A N 1
ATOM 1140 C CA . GLU A 1 142 ? -20.019 -13.972 28.280 1.00 52.78 142 GLU A CA 1
ATOM 1141 C C . GLU A 1 142 ? -20.350 -12.508 27.970 1.00 52.78 142 GLU A C 1
ATOM 1143 O O . GLU A 1 142 ? -19.494 -11.671 27.693 1.00 52.78 142 GLU A O 1
ATOM 1148 N N . SER A 1 143 ? -21.647 -12.192 27.965 1.00 42.06 143 SER A N 1
ATOM 1149 C CA . SER A 1 143 ? -22.090 -10.800 27.979 1.00 42.06 143 SER A CA 1
ATOM 1150 C C . SER A 1 143 ? -21.696 -10.155 29.312 1.00 42.06 143 SER A C 1
ATOM 1152 O O . SER A 1 143 ? -21.938 -10.733 30.375 1.00 42.06 143 SER A O 1
ATOM 1154 N N . VAL A 1 144 ? -21.179 -8.927 29.243 1.00 51.22 144 VAL A N 1
ATOM 1155 C CA . VAL A 1 144 ? -20.795 -8.016 30.348 1.00 51.22 144 VAL A CA 1
ATOM 1156 C C . VAL A 1 144 ? -21.821 -7.947 31.504 1.00 51.22 144 VAL A C 1
ATOM 1158 O O . VAL A 1 144 ? -21.496 -7.561 32.623 1.00 51.22 144 VAL A O 1
ATOM 1161 N N . ALA A 1 145 ? -23.064 -8.381 31.275 1.00 47.47 145 ALA A N 1
ATOM 1162 C CA . ALA A 1 145 ? -24.129 -8.457 32.270 1.00 47.47 145 ALA A CA 1
ATOM 1163 C C . ALA A 1 145 ? -23.860 -9.420 33.449 1.00 47.47 145 ALA A C 1
ATOM 1165 O O . ALA A 1 145 ? -24.453 -9.234 34.513 1.00 47.47 145 ALA A O 1
ATOM 1166 N N . SER A 1 146 ? -22.995 -10.433 33.299 1.00 42.00 146 SER A N 1
ATOM 1167 C CA . SER A 1 146 ? -22.718 -11.392 34.385 1.00 42.00 146 SER A CA 1
ATOM 1168 C C . SER A 1 146 ? -21.758 -10.840 35.443 1.00 42.00 146 SER A C 1
ATOM 1170 O O . SER A 1 146 ? -21.909 -11.134 36.627 1.00 42.00 146 SER A O 1
ATOM 1172 N N . GLU A 1 147 ? -20.796 -10.008 35.045 1.00 44.28 147 GLU A N 1
ATOM 1173 C CA . GLU A 1 147 ? -19.758 -9.505 35.953 1.00 44.28 147 GLU A CA 1
ATOM 1174 C C . GLU A 1 147 ? -20.285 -8.365 36.837 1.00 44.28 147 GLU A C 1
ATOM 1176 O O . GLU A 1 147 ? -20.006 -8.318 38.032 1.00 44.28 147 GLU A O 1
ATOM 1181 N N . HIS A 1 148 ? -21.171 -7.513 36.302 1.00 42.00 148 HIS A N 1
ATOM 1182 C CA . HIS A 1 148 ? -21.801 -6.445 37.088 1.00 42.00 148 HIS A CA 1
ATOM 1183 C C . HIS A 1 148 ? -22.795 -6.970 38.143 1.00 42.00 148 HIS A C 1
ATOM 1185 O O . HIS A 1 148 ? -23.035 -6.309 39.151 1.00 42.00 148 HIS A O 1
ATOM 1191 N N . ARG A 1 149 ? -23.358 -8.174 37.952 1.00 41.81 149 ARG A N 1
ATOM 1192 C CA . ARG A 1 149 ? -24.258 -8.814 38.929 1.00 41.81 149 ARG A CA 1
ATOM 1193 C C . ARG A 1 149 ? -23.497 -9.579 40.023 1.00 41.81 149 ARG A C 1
ATOM 1195 O O . ARG A 1 149 ? -24.040 -9.762 41.104 1.00 41.81 149 ARG A O 1
ATOM 1202 N N . ALA A 1 150 ? -22.248 -9.979 39.779 1.00 46.59 150 ALA A N 1
ATOM 1203 C CA . ALA A 1 150 ? -21.423 -10.670 40.772 1.00 46.59 150 ALA A CA 1
ATOM 1204 C C . ALA A 1 150 ? -20.825 -9.727 41.838 1.00 46.59 150 ALA A C 1
ATOM 1206 O O . ALA A 1 150 ? -20.476 -10.182 42.924 1.00 46.59 150 ALA A O 1
ATOM 1207 N N . ILE A 1 151 ? -20.727 -8.421 41.551 1.00 50.47 151 ILE A N 1
ATOM 1208 C CA . ILE A 1 151 ? -20.082 -7.429 42.436 1.00 50.47 151 ILE A CA 1
ATOM 1209 C C . ILE A 1 151 ? -21.086 -6.717 43.367 1.00 50.47 151 ILE A C 1
ATOM 1211 O O . ILE A 1 151 ? -20.678 -6.067 44.325 1.00 50.47 151 ILE A O 1
ATOM 1215 N N . SER A 1 152 ? -22.398 -6.863 43.155 1.00 43.06 152 SER A N 1
ATOM 1216 C CA . SER A 1 152 ? -23.414 -6.329 44.072 1.00 43.06 152 SER A CA 1
ATOM 1217 C C . SER A 1 152 ? -23.987 -7.459 44.933 1.00 43.06 152 SER A C 1
ATOM 1219 O O . SER A 1 152 ? -24.982 -8.069 44.538 1.00 43.06 152 SER A O 1
ATOM 1221 N N . PRO A 1 153 ? -23.394 -7.773 46.103 1.00 42.59 153 PRO A N 1
ATOM 1222 C CA . PRO A 1 153 ? -24.129 -8.518 47.108 1.00 42.59 153 PRO A CA 1
ATOM 1223 C C . PRO A 1 153 ? -25.355 -7.686 47.489 1.00 42.59 153 PRO A C 1
ATOM 1225 O O . PRO A 1 153 ? -25.267 -6.471 47.686 1.00 42.59 153 PRO A O 1
ATOM 1228 N N . GLU A 1 154 ? -26.505 -8.352 47.533 1.00 47.59 154 GLU A N 1
ATOM 1229 C CA . GLU A 1 154 ? -27.768 -7.817 48.020 1.00 47.59 154 GLU A CA 1
ATOM 1230 C C . GLU A 1 154 ? -27.554 -7.043 49.326 1.00 47.59 154 GLU A C 1
ATOM 1232 O O . GLU A 1 154 ? -27.388 -7.627 50.396 1.00 47.59 154 GLU A O 1
ATOM 1237 N N . VAL A 1 155 ? -27.635 -5.713 49.267 1.00 48.53 155 VAL A N 1
ATOM 1238 C CA . VAL A 1 155 ? -27.975 -4.919 50.451 1.00 48.53 155 VAL A CA 1
ATOM 1239 C C . VAL A 1 155 ? -29.487 -5.054 50.632 1.00 48.53 155 VAL A C 1
ATOM 1241 O O . VAL A 1 155 ? -30.283 -4.200 50.240 1.00 48.53 155 VAL A O 1
ATOM 1244 N N . SER A 1 156 ? -29.881 -6.218 51.145 1.00 40.94 156 SER A N 1
ATOM 1245 C CA . SER A 1 156 ? -31.214 -6.509 51.655 1.00 40.94 156 SER A CA 1
ATOM 1246 C C . SER A 1 156 ? -31.369 -5.832 53.019 1.00 40.94 156 SER A C 1
ATOM 1248 O O . SER A 1 156 ? -30.739 -6.269 53.975 1.00 40.94 156 SER A O 1
ATOM 1250 N N . LYS A 1 157 ? -32.192 -4.774 53.024 1.00 40.06 157 LYS A N 1
ATOM 1251 C CA . LYS A 1 157 ? -32.973 -4.145 54.114 1.00 40.06 157 LYS A CA 1
ATOM 1252 C C . LYS A 1 157 ? -32.625 -4.464 55.568 1.00 40.06 157 LYS A C 1
ATOM 1254 O O . LYS A 1 157 ? -32.773 -5.637 55.968 1.00 40.06 157 LYS A O 1
#

Secondary structure (DSSP, 8-state):
--S--SSHHHHHHHHHHHHHHHHHHHHHHHHHHHHHHTTTTTT---SS---HHHHHHHHHHHHHHHHGGGSPPPTT--S-SSS-TTHHHHHHHHHHHHHHHHHHIIIIIHHHHHTEEEEEEEEEPTTT--EEEEEEEEETT--THHHHHHS------

Organism: NCBI:txid708192

Sequence (157 aa):
MLAPPPGDAYNFILNLISYPLAIINVFVSGGLAYLYLNRKEWNWNPPISATLPVTIFFMLSNVYLVIAPFVPPEEGQNVYESLPYYLHCVVGIAIIVAGGLYWVVWAKILPAIGKYELVRETVVDEIDGWERNVFFRRPYGESVASEHRAISPEVSK

pLDDT: mean 80.68, std 16.43, range [40.06, 97.69]